Protein AF-A0A5K1FPW7-F1 (afdb_monomer)

Nearest PDB structures (foldseek):
  4yf1-assembly1_A  TM=8.953E-01  e=2.449E-03  Listeria monocytogenes EGD-e
  4yf1-assembly2_B  TM=8.954E-01  e=2.299E-03  Listeria monocytogenes EGD-e
  3nqw-assembly1_B  TM=9.460E-01  e=6.754E-03  Drosophila melanogaster
  5kpx-assembly1_33  TM=8.842E-01  e=1.608E-01  Escherichia coli K-12
  5iqr-assembly1_8  TM=9.515E-01  e=2.670E-01  Escherichia coli K-12

Foldseek 3Di:
DPPPPDDPQVQLQVQLVVCVVVPHDPLVSLLSNCLCDCPPHPDDLVNCCVPPNDSSSVSSVD

pLDDT: mean 89.24, std 14.15, range [46.62, 98.25]

Radius of gyration: 11.67 Å; Cα contacts (8 Å, |Δi|>4): 63; chains: 1; bounding box: 30×17×28 Å

Structure (mmCIF, N/CA/C/O backbone):
data_AF-A0A5K1FPW7-F1
#
_entry.id   AF-A0A5K1FPW7-F1
#
loop_
_atom_site.group_PDB
_atom_site.id
_atom_site.type_symbol
_atom_site.label_atom_id
_atom_site.label_alt_id
_atom_site.label_comp_id
_atom_site.label_asym_id
_atom_site.label_entity_id
_atom_site.label_seq_id
_atom_site.pdbx_PDB_ins_code
_atom_site.Cartn_x
_atom_site.Cartn_y
_atom_site.Cartn_z
_atom_site.occupancy
_atom_site.B_iso_or_equiv
_atom_site.auth_seq_id
_atom_site.auth_comp_id
_atom_site.auth_asym_id
_atom_site.auth_atom_id
_atom_site.pdbx_PDB_model_num
ATOM 1 N N . VAL A 1 1 ? 17.669 -4.641 -5.295 1.00 46.62 1 VAL A N 1
ATOM 2 C CA . VAL A 1 1 ? 18.253 -3.935 -4.129 1.00 46.62 1 VAL A CA 1
ATOM 3 C C . VAL A 1 1 ? 18.130 -2.456 -4.426 1.00 46.62 1 VAL A C 1
ATOM 5 O O . VAL A 1 1 ? 18.665 -2.050 -5.453 1.00 46.62 1 VAL A O 1
ATOM 8 N N . ARG A 1 2 ? 17.386 -1.682 -3.611 1.00 51.22 2 ARG A N 1
ATOM 9 C CA . ARG A 1 2 ? 17.462 -0.209 -3.669 1.00 51.22 2 ARG A CA 1
ATOM 10 C C . ARG A 1 2 ? 18.935 0.184 -3.612 1.00 51.22 2 ARG A C 1
ATOM 12 O O . ARG A 1 2 ? 19.704 -0.503 -2.943 1.00 51.22 2 ARG A O 1
ATOM 19 N N . ALA A 1 3 ? 19.321 1.278 -4.259 1.00 53.22 3 ALA A N 1
ATOM 20 C CA . ALA A 1 3 ? 20.713 1.735 -4.331 1.00 53.22 3 ALA A CA 1
ATOM 21 C C . ALA A 1 3 ? 21.438 1.832 -2.962 1.00 53.22 3 ALA A C 1
ATOM 23 O O . ALA A 1 3 ? 22.665 1.860 -2.932 1.00 53.22 3 ALA A O 1
ATOM 24 N N . ASN A 1 4 ? 20.694 1.809 -1.846 1.00 51.41 4 ASN A N 1
ATOM 25 C CA . ASN A 1 4 ? 21.185 1.978 -0.479 1.00 51.41 4 ASN A CA 1
ATOM 26 C C . ASN A 1 4 ? 21.271 0.693 0.375 1.00 51.41 4 ASN A C 1
ATOM 28 O O . ASN A 1 4 ? 21.719 0.773 1.511 1.00 51.41 4 ASN A O 1
ATOM 32 N N . GLY A 1 5 ? 20.885 -0.487 -0.128 1.00 51.25 5 GLY A N 1
ATOM 33 C CA . GLY A 1 5 ? 21.122 -1.757 0.585 1.00 51.25 5 GLY A CA 1
ATOM 34 C C . GLY A 1 5 ? 20.133 -2.137 1.700 1.00 51.25 5 GLY A C 1
ATOM 35 O O . GLY A 1 5 ? 20.296 -3.210 2.278 1.00 51.25 5 GLY A O 1
ATOM 36 N N . ASP A 1 6 ? 19.094 -1.340 1.963 1.00 56.38 6 ASP A N 1
ATOM 37 C CA . ASP A 1 6 ? 18.061 -1.697 2.945 1.00 56.38 6 ASP A CA 1
ATOM 38 C C . ASP A 1 6 ? 17.129 -2.820 2.448 1.00 56.38 6 ASP A C 1
ATOM 40 O O . ASP A 1 6 ? 16.853 -2.916 1.239 1.00 56.38 6 ASP A O 1
ATOM 44 N N . PRO A 1 7 ? 16.599 -3.675 3.350 1.00 62.69 7 PRO A N 1
ATOM 45 C CA . PRO A 1 7 ? 15.613 -4.682 2.987 1.00 62.69 7 PRO A CA 1
ATOM 46 C C . PRO A 1 7 ? 14.329 -3.980 2.530 1.00 62.69 7 PRO A C 1
ATOM 48 O O . PRO A 1 7 ? 13.531 -3.530 3.342 1.00 62.69 7 PRO A O 1
ATOM 51 N N . TYR A 1 8 ? 14.125 -3.908 1.215 1.00 65.38 8 TYR A N 1
ATOM 52 C CA . TYR A 1 8 ? 12.967 -3.302 0.537 1.00 65.38 8 TYR A CA 1
ATOM 53 C C . TYR A 1 8 ? 11.611 -3.587 1.211 1.00 65.38 8 TYR A C 1
ATOM 55 O O . TYR A 1 8 ? 10.756 -2.713 1.328 1.00 65.38 8 TYR A O 1
ATOM 63 N N . LEU A 1 9 ? 11.438 -4.812 1.709 1.00 77.81 9 LEU A N 1
ATOM 64 C CA . LEU A 1 9 ? 10.210 -5.245 2.365 1.00 77.81 9 LEU A CA 1
ATOM 65 C C . LEU A 1 9 ? 9.999 -4.593 3.742 1.00 77.81 9 LEU A C 1
ATOM 67 O O . LEU A 1 9 ? 8.861 -4.358 4.128 1.00 77.81 9 LEU A O 1
ATOM 71 N N . GLN A 1 10 ? 11.070 -4.315 4.489 1.00 87.75 10 GLN A N 1
ATOM 72 C CA . GLN A 1 10 ? 10.970 -3.852 5.872 1.00 87.75 10 GLN A CA 1
ATOM 73 C C . GLN A 1 10 ? 10.336 -2.459 5.953 1.00 87.75 10 GLN A C 1
ATOM 75 O O . GLN A 1 10 ? 9.371 -2.288 6.688 1.00 87.75 10 GLN A O 1
ATOM 80 N N . HIS A 1 11 ? 10.793 -1.511 5.130 1.00 89.06 11 HIS A N 1
ATOM 81 C CA . HIS A 1 11 ? 10.204 -0.166 5.032 1.00 89.06 11 HIS A CA 1
ATOM 82 C C . HIS A 1 11 ? 8.709 -0.206 4.672 1.00 89.06 11 HIS A C 1
ATOM 84 O O . HIS A 1 11 ? 7.879 0.444 5.311 1.00 89.06 11 HIS A O 1
ATOM 90 N N . CYS A 1 12 ? 8.346 -1.019 3.676 1.00 92.25 12 CYS A N 1
ATOM 91 C CA . CYS A 1 12 ? 6.955 -1.164 3.248 1.00 92.25 12 CYS A CA 1
ATOM 92 C C . CYS A 1 12 ? 6.076 -1.760 4.362 1.00 92.25 12 CYS A C 1
ATOM 94 O O . CYS A 1 12 ? 4.946 -1.320 4.573 1.00 92.25 12 CYS A O 1
ATOM 96 N N . VAL A 1 13 ? 6.602 -2.740 5.106 1.00 94.06 13 VAL A N 1
ATOM 97 C CA . VAL A 1 13 ? 5.907 -3.363 6.242 1.00 94.06 13 VAL A CA 1
ATOM 98 C C . VAL A 1 13 ? 5.757 -2.387 7.407 1.00 94.06 13 VAL A C 1
ATOM 100 O O . VAL A 1 13 ? 4.668 -2.293 7.965 1.00 94.06 13 VAL A O 1
ATOM 103 N N . GLU A 1 14 ? 6.802 -1.637 7.758 1.00 95.00 14 GLU A N 1
ATOM 104 C CA . GLU A 1 14 ? 6.757 -0.622 8.819 1.00 95.00 14 GLU A CA 1
ATOM 105 C C . GLU A 1 14 ? 5.744 0.486 8.493 1.00 95.00 14 GLU A C 1
ATOM 107 O O . GLU A 1 14 ? 4.943 0.866 9.348 1.00 95.00 14 GLU A O 1
ATOM 112 N N . THR A 1 15 ? 5.701 0.936 7.235 1.00 95.12 15 THR A N 1
ATOM 113 C CA . THR A 1 15 ? 4.718 1.921 6.753 1.00 95.12 15 THR A CA 1
ATOM 114 C C . THR A 1 15 ? 3.290 1.388 6.874 1.00 95.12 15 THR A C 1
ATOM 116 O O . THR A 1 15 ? 2.413 2.060 7.419 1.00 95.12 15 THR A O 1
ATOM 119 N N . ALA A 1 16 ? 3.043 0.160 6.408 1.00 97.06 16 ALA A N 1
ATOM 120 C CA . ALA A 1 16 ? 1.729 -0.470 6.502 1.00 97.06 16 ALA A CA 1
ATOM 121 C C . ALA A 1 16 ? 1.292 -0.687 7.960 1.00 97.06 16 ALA A C 1
ATOM 123 O O . ALA A 1 16 ? 0.122 -0.481 8.291 1.00 97.06 16 ALA A O 1
ATOM 124 N N . LEU A 1 17 ? 2.229 -1.063 8.837 1.00 97.50 17 LEU A N 1
ATOM 125 C CA . LEU A 1 17 ? 1.969 -1.249 10.261 1.00 97.50 17 LEU A CA 1
ATOM 126 C C . LEU A 1 17 ? 1.567 0.070 10.923 1.00 97.50 17 LEU A C 1
ATOM 128 O O . LEU A 1 17 ? 0.537 0.113 11.588 1.00 97.50 17 LEU A O 1
ATOM 132 N N . LEU A 1 18 ? 2.307 1.153 10.672 1.00 97.94 18 LEU A N 1
ATOM 133 C CA . LEU A 1 18 ? 1.981 2.474 11.208 1.00 97.94 18 LEU A CA 1
ATOM 134 C C . LEU A 1 18 ? 0.583 2.931 10.768 1.00 97.94 18 LEU A C 1
ATOM 136 O O . LEU A 1 18 ? -0.195 3.426 11.581 1.00 97.94 18 LEU A O 1
ATOM 140 N N . LEU A 1 19 ? 0.237 2.732 9.491 1.00 98.06 19 LEU A N 1
ATOM 141 C CA . LEU A 1 19 ? -1.094 3.051 8.965 1.00 98.06 19 LEU A CA 1
ATOM 142 C C . LEU A 1 19 ? -2.192 2.250 9.679 1.00 98.06 19 LEU A C 1
ATOM 144 O O . LEU A 1 19 ? -3.246 2.798 10.004 1.00 98.06 19 LEU A O 1
ATOM 148 N N . ALA A 1 20 ? -1.945 0.971 9.960 1.00 98.12 20 ALA A N 1
ATOM 149 C CA . ALA A 1 20 ? -2.879 0.143 10.713 1.00 98.12 20 ALA A CA 1
ATOM 150 C C . ALA A 1 20 ? -3.008 0.608 12.175 1.00 98.12 20 ALA A C 1
ATOM 152 O O . ALA A 1 20 ? -4.122 0.682 12.6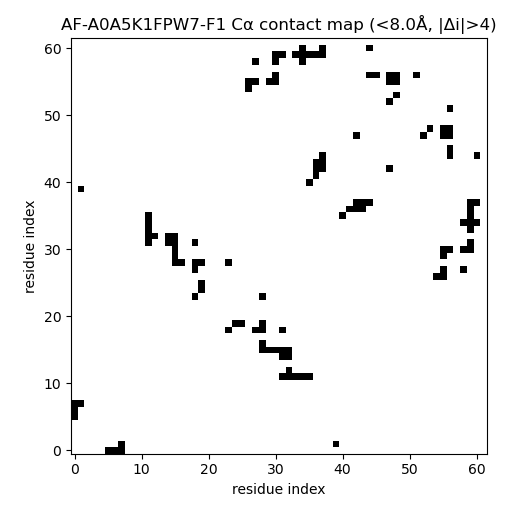94 1.00 98.12 20 ALA A O 1
ATOM 153 N N . GLU A 1 21 ? -1.900 0.977 12.823 1.00 98.25 21 GLU A N 1
ATOM 154 C CA . GLU A 1 21 ? -1.871 1.459 14.210 1.00 98.25 21 GLU A CA 1
ATOM 155 C C . GLU A 1 21 ? -2.646 2.767 14.403 1.00 98.25 21 GLU A C 1
ATOM 157 O O . GLU A 1 21 ? -3.331 2.933 15.414 1.00 98.25 21 GLU A O 1
ATOM 162 N N . ILE A 1 22 ? -2.611 3.675 13.423 1.00 97.56 22 ILE A N 1
ATOM 163 C CA . ILE A 1 22 ? -3.396 4.922 13.463 1.00 97.56 22 ILE A CA 1
ATOM 164 C C . ILE A 1 22 ? -4.867 4.731 13.054 1.00 97.56 22 ILE A C 1
ATOM 166 O O . ILE A 1 22 ? -5.623 5.702 13.008 1.00 97.56 22 ILE A O 1
ATOM 170 N N . GLY A 1 23 ? -5.290 3.497 12.756 1.00 97.81 23 GLY A N 1
ATOM 171 C CA . GLY A 1 23 ? -6.673 3.163 12.417 1.00 97.81 23 GLY A CA 1
ATOM 172 C C . GLY A 1 23 ? -7.059 3.447 10.964 1.00 97.81 23 GLY A C 1
ATOM 173 O O . GLY A 1 23 ? -8.242 3.655 10.678 1.00 97.81 23 GLY A O 1
ATOM 174 N N . ALA A 1 24 ? -6.097 3.470 10.036 1.00 97.81 24 ALA A N 1
ATOM 175 C CA . ALA A 1 24 ? -6.408 3.571 8.616 1.00 97.81 24 ALA A CA 1
ATOM 176 C C . ALA A 1 24 ? -7.193 2.339 8.132 1.00 97.81 24 ALA A C 1
ATOM 178 O O . ALA A 1 24 ? -7.080 1.234 8.666 1.00 97.81 24 ALA A O 1
ATOM 179 N N . ASN A 1 25 ? -8.004 2.527 7.091 1.00 97.75 25 ASN A N 1
ATOM 180 C CA . ASN A 1 25 ? -8.750 1.421 6.500 1.00 97.75 25 ASN A CA 1
ATOM 181 C C . ASN A 1 25 ? -7.826 0.455 5.734 1.00 97.75 25 ASN A C 1
ATOM 183 O O . ASN A 1 25 ? -6.694 0.788 5.376 1.00 97.75 25 ASN A O 1
ATOM 187 N N . SER A 1 26 ? -8.340 -0.739 5.439 1.00 97.31 26 SER A N 1
ATOM 188 C CA . SER A 1 26 ? -7.586 -1.795 4.755 1.00 97.31 26 SER A CA 1
ATOM 189 C C . SER A 1 26 ? -7.045 -1.377 3.385 1.00 97.31 26 SER A C 1
ATOM 191 O O . SER A 1 26 ? -5.961 -1.819 3.019 1.00 97.31 26 SER A O 1
ATOM 193 N N . THR A 1 27 ? -7.749 -0.513 2.647 1.00 97.94 27 THR A N 1
ATOM 194 C CA . THR A 1 27 ? -7.295 0.004 1.347 1.00 97.94 27 THR A CA 1
ATOM 195 C C . THR A 1 27 ? -6.031 0.846 1.502 1.00 97.94 27 THR A C 1
ATOM 197 O O . THR A 1 27 ? -5.076 0.663 0.754 1.00 97.94 27 THR A O 1
ATOM 200 N N . VAL A 1 28 ? -5.997 1.730 2.502 1.00 97.75 28 VAL A N 1
ATOM 201 C CA . VAL A 1 28 ? -4.841 2.592 2.789 1.00 97.75 28 VAL A CA 1
ATOM 202 C C . VAL A 1 28 ? -3.664 1.771 3.310 1.00 97.75 28 VAL A C 1
ATOM 204 O O . VAL A 1 28 ? -2.540 1.974 2.864 1.00 97.75 28 VAL A O 1
ATOM 207 N N . VAL A 1 29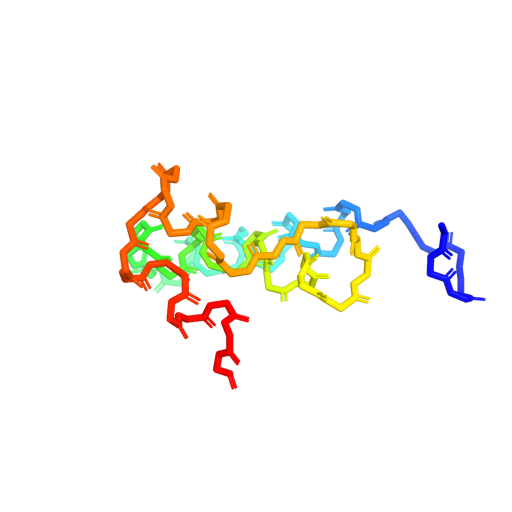 ? -3.911 0.802 4.194 1.00 98.25 29 VAL A N 1
ATOM 208 C CA . VAL A 1 29 ? -2.862 -0.105 4.695 1.00 98.25 29 VAL A CA 1
ATOM 209 C C . VAL A 1 29 ? -2.260 -0.934 3.555 1.00 98.25 29 VAL A C 1
ATOM 211 O O . VAL A 1 29 ? -1.039 -1.038 3.447 1.00 98.25 29 VAL A O 1
ATOM 214 N N . ALA A 1 30 ? -3.097 -1.485 2.670 1.00 97.56 30 ALA A N 1
ATOM 215 C CA . ALA A 1 30 ? -2.637 -2.229 1.500 1.00 97.56 30 ALA A CA 1
ATOM 216 C C . ALA A 1 30 ? -1.840 -1.342 0.534 1.00 97.56 30 ALA A C 1
ATOM 218 O O . ALA A 1 30 ? -0.796 -1.765 0.045 1.00 97.56 30 ALA A O 1
ATOM 219 N N . ALA A 1 31 ? -2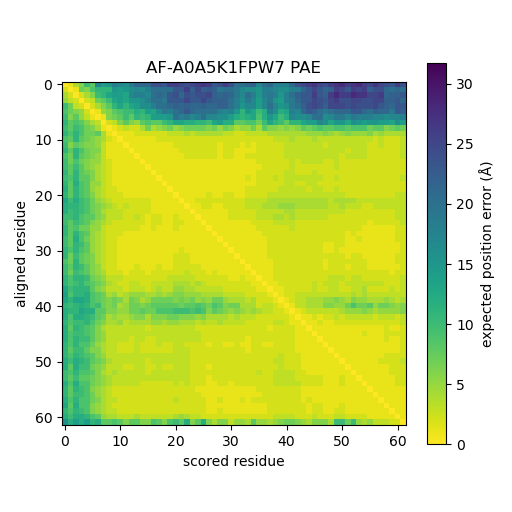.287 -0.105 0.298 1.00 97.19 31 ALA A N 1
ATOM 220 C CA . ALA A 1 31 ? -1.552 0.847 -0.526 1.00 97.19 31 ALA A CA 1
ATOM 221 C C . ALA A 1 31 ? -0.190 1.204 0.089 1.00 97.19 31 ALA A C 1
ATOM 223 O O . AL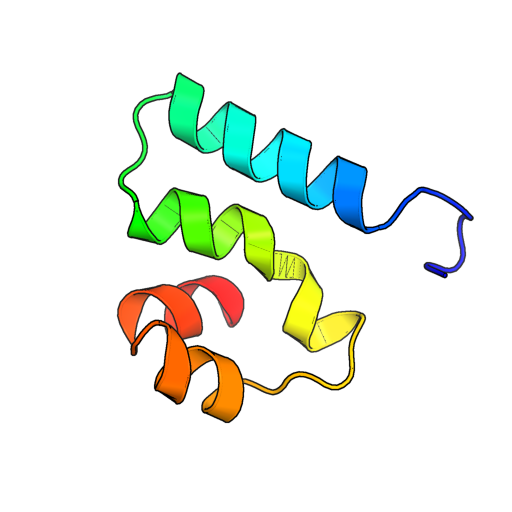A A 1 31 ? 0.811 1.181 -0.615 1.00 97.19 31 ALA A O 1
ATOM 224 N N . GLY A 1 32 ? -0.113 1.426 1.405 1.00 96.00 32 GLY A N 1
ATOM 225 C CA . GLY A 1 32 ? 1.154 1.671 2.101 1.00 96.00 32 GLY A CA 1
ATOM 226 C C . GLY A 1 32 ? 2.138 0.502 2.016 1.00 96.00 32 GLY A C 1
ATOM 227 O O . GLY A 1 32 ? 3.339 0.721 1.899 1.00 96.00 32 GLY A O 1
ATOM 228 N N . LEU A 1 33 ? 1.652 -0.742 1.988 1.00 95.50 33 LEU A N 1
ATOM 229 C CA . LEU A 1 33 ? 2.508 -1.913 1.766 1.00 95.50 33 LEU A CA 1
ATOM 230 C C . LEU A 1 33 ? 3.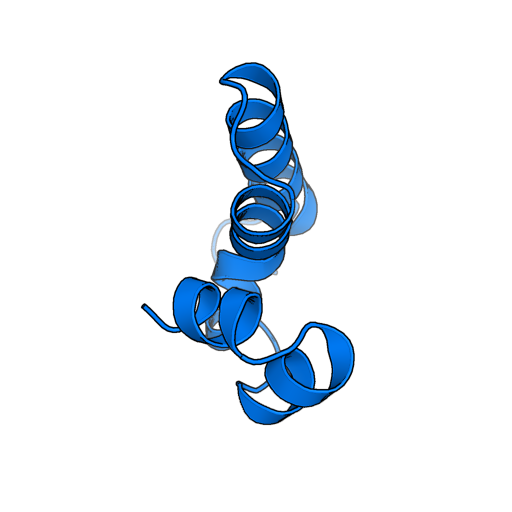045 -1.993 0.326 1.00 95.50 33 LEU A C 1
ATOM 232 O O . LEU A 1 33 ? 4.103 -2.571 0.096 1.00 95.50 33 LEU A O 1
ATOM 236 N N . LEU A 1 34 ? 2.308 -1.444 -0.641 1.00 94.88 34 LEU A N 1
ATOM 237 C CA . LEU A 1 34 ? 2.600 -1.549 -2.072 1.00 94.88 34 LEU A CA 1
ATOM 238 C C . LEU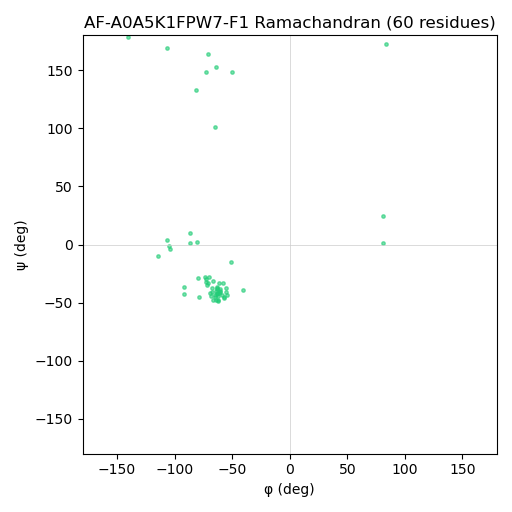 A 1 34 ? 3.191 -0.268 -2.677 1.00 94.88 34 LEU A C 1
ATOM 240 O O . LEU A 1 34 ? 3.524 -0.284 -3.859 1.00 94.88 34 LEU A O 1
ATOM 244 N N . HIS A 1 35 ? 3.312 0.822 -1.916 1.00 93.75 35 HIS A N 1
ATOM 245 C CA . HIS A 1 35 ? 3.554 2.165 -2.460 1.00 93.75 35 HIS A CA 1
ATOM 246 C C . HIS A 1 35 ? 4.801 2.260 -3.353 1.00 93.75 35 HIS A C 1
ATOM 248 O O . HIS A 1 35 ? 4.751 2.878 -4.406 1.00 93.75 35 HIS A O 1
ATOM 254 N N . ASP A 1 36 ? 5.877 1.556 -3.004 1.00 91.94 36 ASP A N 1
ATOM 255 C CA . ASP A 1 36 ? 7.127 1.564 -3.772 1.00 91.94 36 ASP A CA 1
ATOM 256 C C . ASP A 1 36 ? 7.154 0.530 -4.923 1.00 91.94 36 ASP A C 1
ATOM 258 O O . ASP A 1 36 ? 8.168 0.366 -5.602 1.00 91.94 36 ASP A O 1
ATOM 262 N N . THR A 1 37 ? 6.088 -0.247 -5.146 1.00 89.81 37 THR A N 1
ATOM 263 C CA . THR A 1 37 ? 6.118 -1.363 -6.117 1.00 89.81 37 THR A CA 1
ATOM 264 C C . THR A 1 37 ? 6.101 -0.918 -7.573 1.00 89.81 37 THR A C 1
ATOM 266 O O . THR A 1 37 ? 6.672 -1.626 -8.403 1.00 89.81 37 THR A O 1
ATOM 269 N N . LEU A 1 38 ? 5.519 0.241 -7.890 1.00 89.00 38 LEU A N 1
ATOM 270 C CA . LEU A 1 38 ? 5.531 0.780 -9.255 1.00 89.00 38 LEU A CA 1
ATOM 271 C C . LEU A 1 38 ? 6.910 1.315 -9.664 1.00 89.00 38 LEU A C 1
ATOM 273 O O . LEU A 1 38 ? 7.275 1.210 -10.832 1.00 89.00 38 LEU A O 1
ATOM 277 N N . ASP A 1 39 ? 7.674 1.852 -8.710 1.00 85.31 39 ASP A N 1
ATOM 278 C CA . ASP A 1 39 ? 8.973 2.479 -8.975 1.00 85.31 39 ASP A CA 1
ATOM 279 C C . ASP A 1 39 ? 10.146 1.494 -8.849 1.00 85.31 39 ASP A C 1
AT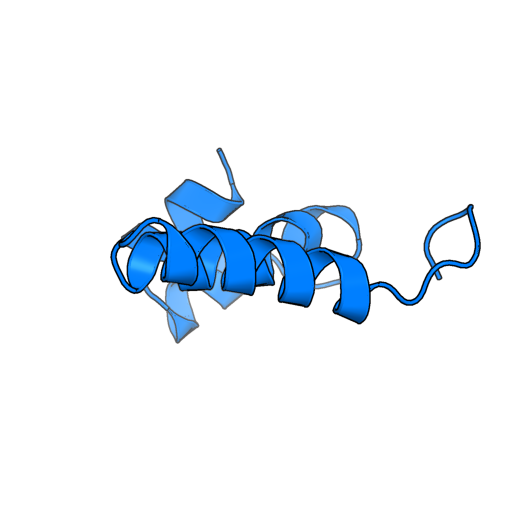OM 281 O O . ASP A 1 39 ? 11.106 1.556 -9.619 1.00 85.31 39 ASP A O 1
ATOM 285 N N . ASP A 1 40 ? 10.071 0.557 -7.898 1.00 83.25 40 ASP A N 1
ATOM 286 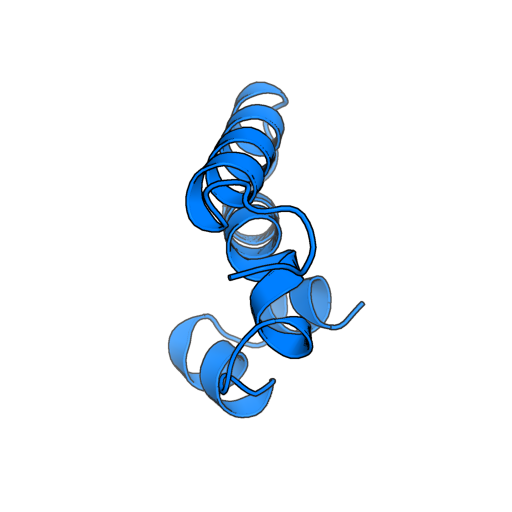C CA . ASP A 1 40 ? 11.196 -0.317 -7.539 1.00 83.25 40 ASP A CA 1
ATOM 287 C C . ASP A 1 40 ? 11.045 -1.771 -8.031 1.00 83.25 40 ASP A C 1
ATOM 289 O O . ASP A 1 40 ? 11.884 -2.627 -7.717 1.00 83.25 40 ASP A O 1
ATOM 293 N N . SER A 1 41 ? 9.990 -2.094 -8.790 1.00 81.56 41 SER A N 1
ATOM 294 C CA . SER A 1 41 ? 9.730 -3.461 -9.260 1.00 81.56 41 SER A CA 1
ATOM 295 C C . SER A 1 41 ? 9.210 -3.534 -10.705 1.00 81.56 41 SER A C 1
ATOM 297 O O . SER A 1 41 ? 9.029 -2.526 -11.375 1.00 81.56 41 SER A O 1
ATOM 299 N N . PHE A 1 42 ? 8.988 -4.754 -11.211 1.00 86.88 42 PHE A N 1
ATOM 300 C CA . PHE A 1 42 ? 8.395 -5.002 -12.538 1.00 86.88 42 PHE A CA 1
ATOM 301 C C . PHE A 1 42 ? 6.856 -5.024 -12.520 1.00 86.88 42 PHE A C 1
ATOM 303 O O . PHE A 1 42 ? 6.234 -5.460 -13.489 1.00 86.88 42 PHE A O 1
ATOM 310 N N . VAL A 1 43 ? 6.244 -4.633 -11.402 1.00 90.12 43 VAL A N 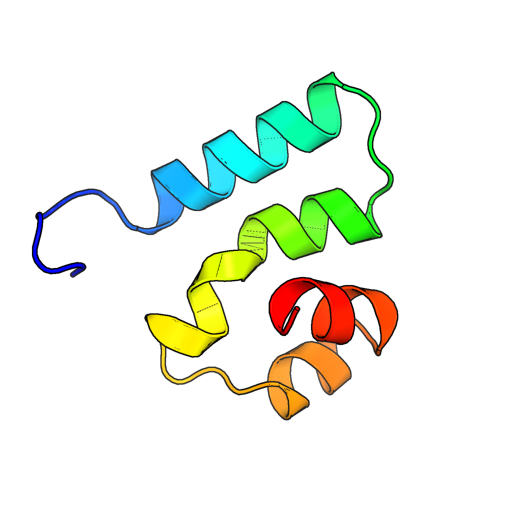1
ATOM 311 C CA . VAL A 1 43 ? 4.792 -4.543 -11.244 1.00 90.12 43 VAL A CA 1
ATOM 312 C C . VAL A 1 43 ? 4.298 -3.232 -11.845 1.00 90.12 43 VAL A C 1
ATOM 314 O O . VAL A 1 43 ? 4.851 -2.174 -11.569 1.00 90.12 43 VAL A O 1
ATOM 317 N N . ASP A 1 44 ? 3.231 -3.298 -12.639 1.00 94.44 44 ASP A N 1
ATOM 318 C CA . ASP A 1 44 ? 2.554 -2.124 -13.182 1.00 94.44 44 ASP A CA 1
ATOM 319 C C . ASP A 1 44 ? 1.199 -1.870 -12.501 1.00 94.44 44 ASP A C 1
ATOM 321 O O . ASP A 1 44 ? 0.673 -2.686 -11.736 1.00 94.44 44 ASP A O 1
ATOM 325 N N . TYR A 1 45 ? 0.621 -0.700 -12.778 1.00 95.88 45 TYR A N 1
ATOM 326 C CA . TYR A 1 45 ? -0.680 -0.303 -12.240 1.00 95.88 45 TYR A CA 1
ATOM 327 C C . TYR A 1 45 ? -1.774 -1.328 -12.569 1.00 95.88 45 TYR A C 1
ATOM 329 O O . TYR A 1 45 ? -2.592 -1.653 -11.713 1.00 95.88 45 TYR A O 1
ATOM 337 N N . GLU A 1 46 ? -1.775 -1.865 -13.793 1.00 96.75 46 GLU A N 1
ATOM 338 C CA . GLU A 1 46 ? -2.780 -2.825 -14.258 1.00 96.75 46 GLU A CA 1
ATOM 339 C C . GLU A 1 46 ? -2.743 -4.127 -13.456 1.00 96.75 46 GLU A C 1
ATOM 341 O O . GLU A 1 46 ? -3.789 -4.700 -13.136 1.00 96.75 46 GLU A O 1
ATOM 346 N N . TYR A 1 47 ? -1.552 -4.586 -13.081 1.00 96.38 47 TYR A N 1
ATOM 347 C CA . TYR A 1 47 ? -1.383 -5.735 -12.207 1.00 96.38 47 TYR A CA 1
ATOM 348 C C . TYR A 1 47 ? -1.995 -5.486 -10.822 1.00 96.38 47 TYR A C 1
ATOM 350 O O . TYR A 1 47 ? -2.778 -6.307 -10.337 1.00 96.38 47 TYR A O 1
ATOM 358 N N . ILE A 1 48 ? -1.709 -4.334 -10.205 1.00 96.31 48 ILE A N 1
ATOM 359 C CA . ILE A 1 48 ? -2.262 -3.969 -8.889 1.00 96.31 48 ILE A CA 1
ATOM 360 C C . ILE A 1 48 ? -3.783 -3.807 -8.974 1.00 96.31 48 ILE A C 1
ATOM 362 O O . ILE A 1 48 ? -4.507 -4.345 -8.136 1.00 96.31 48 ILE A O 1
ATOM 366 N N . TYR A 1 49 ? -4.278 -3.143 -10.019 1.00 97.38 49 TYR A N 1
ATOM 367 C CA . TYR A 1 49 ? -5.703 -2.954 -10.276 1.00 97.38 49 TYR A CA 1
ATOM 368 C C . TYR A 1 49 ? -6.446 -4.289 -10.372 1.00 97.38 49 TYR A C 1
ATOM 370 O O . TYR A 1 49 ? -7.503 -4.459 -9.766 1.00 97.38 49 TYR A O 1
ATOM 378 N N . ARG A 1 50 ? -5.889 -5.269 -11.091 1.00 97.69 50 ARG A N 1
ATOM 379 C CA . ARG A 1 50 ? -6.515 -6.590 -11.258 1.00 97.69 50 ARG A CA 1
ATOM 380 C C . ARG A 1 50 ? -6.583 -7.396 -9.964 1.00 97.69 50 ARG A C 1
ATOM 382 O O . ARG A 1 50 ? -7.506 -8.192 -9.814 1.00 97.69 50 ARG A O 1
ATOM 389 N N . ILE A 1 51 ? -5.620 -7.220 -9.061 1.00 97.25 51 ILE A N 1
ATOM 390 C CA . ILE A 1 51 ? -5.525 -8.008 -7.823 1.00 97.25 51 ILE A CA 1
ATOM 391 C C . ILE A 1 51 ? -6.262 -7.335 -6.662 1.00 97.25 51 ILE A C 1
ATOM 393 O O . ILE A 1 51 ? -6.955 -8.012 -5.905 1.00 97.25 51 ILE A O 1
ATOM 397 N N . PHE A 1 52 ? -6.127 -6.017 -6.521 1.00 96.00 52 PHE A N 1
ATOM 398 C CA . PHE A 1 52 ? -6.597 -5.262 -5.355 1.00 96.00 52 PHE A CA 1
ATOM 399 C C . PHE A 1 52 ? -7.725 -4.270 -5.674 1.00 96.00 52 PHE A C 1
ATOM 401 O O . PHE A 1 52 ? -8.347 -3.726 -4.761 1.00 96.00 52 PHE A O 1
ATOM 408 N N . GLY A 1 53 ? -8.022 -4.052 -6.956 1.00 97.25 53 GLY A N 1
ATOM 409 C CA . GLY A 1 53 ? -9.031 -3.106 -7.419 1.00 97.25 53 GLY A CA 1
ATOM 410 C C . GLY A 1 53 ? -8.528 -1.664 -7.515 1.00 97.25 53 GLY A C 1
ATOM 411 O O . GLY A 1 53 ? -7.429 -1.319 -7.076 1.00 97.25 53 GLY A O 1
ATOM 412 N N . ALA A 1 54 ? -9.386 -0.807 -8.077 1.00 96.94 54 ALA A N 1
ATOM 413 C CA . ALA A 1 54 ? -9.089 0.602 -8.342 1.00 96.94 54 ALA A CA 1
ATOM 414 C C . ALA A 1 54 ? -8.627 1.364 -7.093 1.00 96.94 54 ALA A C 1
ATOM 416 O O . ALA A 1 54 ? -7.637 2.075 -7.143 1.00 96.94 54 ALA A O 1
ATOM 417 N N . GLY A 1 55 ? -9.289 1.162 -5.948 1.00 97.19 55 GLY A N 1
ATOM 418 C CA . GLY A 1 55 ? -9.001 1.937 -4.737 1.00 97.19 55 GLY A CA 1
ATOM 419 C C . GLY A 1 55 ? -7.564 1.794 -4.230 1.00 97.19 55 GLY A C 1
ATOM 420 O O . GLY A 1 55 ? -6.982 2.777 -3.791 1.00 97.19 55 GLY A O 1
ATOM 421 N N . VAL A 1 56 ? -6.979 0.594 -4.306 1.00 97.75 56 VAL A N 1
ATOM 422 C CA . VAL A 1 56 ? -5.572 0.388 -3.925 1.00 97.75 56 VAL A CA 1
ATOM 423 C C . VAL A 1 56 ? -4.647 0.864 -5.040 1.00 97.75 56 VAL A C 1
ATOM 425 O O . VAL A 1 56 ? -3.688 1.575 -4.765 1.00 97.75 56 VAL A O 1
ATOM 428 N N . ALA A 1 57 ? -4.946 0.518 -6.294 1.00 97.12 57 ALA A N 1
ATOM 429 C CA . ALA A 1 57 ? -4.108 0.890 -7.432 1.00 97.12 57 ALA A CA 1
ATOM 430 C C . ALA A 1 57 ? -3.970 2.414 -7.592 1.00 97.12 57 ALA A C 1
ATOM 432 O O . ALA A 1 57 ? -2.877 2.910 -7.856 1.00 97.12 57 ALA A O 1
ATOM 433 N N . ASP A 1 58 ? -5.056 3.158 -7.382 1.00 97.31 58 ASP A N 1
ATOM 434 C CA . ASP A 1 58 ? -5.077 4.619 -7.467 1.00 97.31 58 ASP A CA 1
ATOM 435 C C . ASP A 1 58 ? -4.258 5.267 -6.346 1.00 97.31 58 ASP A C 1
ATOM 437 O O . ASP A 1 58 ? -3.569 6.251 -6.594 1.00 97.31 58 ASP A O 1
ATOM 441 N N . LEU A 1 59 ? -4.284 4.696 -5.135 1.00 96.69 59 LEU A N 1
ATOM 442 C CA . LEU A 1 59 ? -3.474 5.173 -4.011 1.00 96.69 59 LEU A CA 1
ATOM 443 C C . LEU A 1 59 ? -1.986 4.861 -4.180 1.00 96.69 59 LEU A C 1
ATOM 445 O O . LEU A 1 59 ? -1.163 5.649 -3.742 1.00 96.69 59 LEU A O 1
ATOM 449 N N . VAL A 1 60 ? -1.637 3.724 -4.788 1.00 95.19 60 VAL A N 1
ATOM 450 C CA . VAL A 1 60 ? -0.234 3.363 -5.053 1.00 95.19 60 VAL A CA 1
ATOM 451 C C . VAL A 1 60 ? 0.359 4.216 -6.181 1.00 95.19 60 VAL A C 1
ATOM 453 O O . VAL A 1 60 ? 1.557 4.458 -6.205 1.00 95.19 60 VAL A O 1
ATOM 456 N N . ARG A 1 61 ? -0.471 4.667 -7.127 1.00 92.88 61 ARG A N 1
ATOM 457 C CA . ARG A 1 61 ? -0.050 5.526 -8.243 1.00 92.88 61 ARG A CA 1
ATOM 458 C C . ARG A 1 61 ? 0.092 7.005 -7.870 1.00 92.88 61 ARG A C 1
ATOM 460 O O . ARG A 1 61 ? 0.800 7.721 -8.580 1.00 92.88 61 ARG A O 1
ATOM 467 N N . GLY A 1 62 ? -0.686 7.464 -6.890 1.00 85.31 62 GLY A N 1
ATOM 468 C CA . GLY A 1 62 ? -0.775 8.871 -6.485 1.00 85.31 62 GLY A CA 1
ATOM 469 C C . GLY A 1 62 ? 0.456 9.342 -5.734 1.00 85.31 62 GLY A C 1
ATOM 470 O O . GLY A 1 62 ? 0.909 10.463 -6.056 1.00 85.31 62 GLY A O 1
#

Organism: NCBI:txid210225

Mean predicted aligned error: 4.83 Å

Secondary structure (DSSP, 8-state):
--TT---HHHHHHHHHHHHHHTT--HHHHHHHHHTTHHHHSS--HHHHHHHH-HHHHHHHH-

Solvent-accessible surface area (backbone atoms only — not comparable to full-atom values): 3521 Å² total; per-residue (Å²): 124,60,98,81,71,58,66,73,64,55,61,24,48,54,46,18,49,52,35,46,73,75,65,49,53,70,53,56,23,52,16,39,49,43,41,60,38,64,81,77,49,95,50,50,62,69,59,41,27,74,75,65,31,62,76,25,28,55,58,36,72,104

Sequence (62 aa):
VRANGDPYLQHCVETALLLAEIGANSTVVAAGLLHDTLDDSFVDYEYIYRIFGAGVADLVRG